Protein AF-A0A2A6KJ51-F1 (afdb_monomer_lite)

Radius of gyration: 18.73 Å; chains: 1; bounding box: 43×30×76 Å

Organism: NCBI:txid1538159

Secondary structure (DSSP, 8-state):
----------------GGGEE-PPPEEE-GGGS-HHHHHHTTT-SS-EEEEEEEEETTTTEEEEEEEEEEETTTTEEEEEEEEEEEEEE-TTT--EEEEEEEPPPEEEE--S-HHHHHHHHHHHHHHTTS--

Structure (mmCIF, N/CA/C/O backbone):
data_AF-A0A2A6KJ51-F1
#
_entry.id   AF-A0A2A6KJ51-F1
#
loop_
_atom_site.group_PDB
_atom_site.id
_atom_site.type_symbol
_atom_site.label_atom_id
_atom_site.label_alt_id
_atom_site.label_comp_id
_atom_site.label_asym_id
_atom_site.label_entity_id
_atom_site.label_seq_id
_atom_site.pdbx_PDB_ins_code
_atom_site.Cartn_x
_atom_site.Cartn_y
_atom_site.Cartn_z
_atom_site.occupancy
_atom_site.B_iso_or_equiv
_atom_site.auth_seq_id
_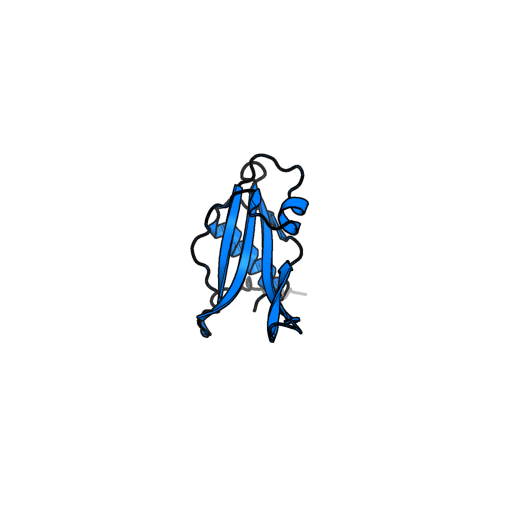atom_site.auth_comp_id
_atom_site.auth_asym_id
_atom_site.auth_atom_id
_atom_site.pdbx_PDB_model_num
ATOM 1 N N . MET A 1 1 ? 26.537 8.061 46.611 1.00 51.66 1 MET A N 1
ATOM 2 C CA . MET A 1 1 ? 25.312 7.758 45.845 1.00 51.66 1 MET A CA 1
ATOM 3 C C . MET A 1 1 ? 24.575 9.058 45.609 1.00 51.66 1 MET A C 1
ATOM 5 O O . MET A 1 1 ? 24.010 9.573 46.560 1.00 51.66 1 MET A O 1
ATOM 9 N N . ARG A 1 2 ? 24.673 9.609 44.398 1.00 47.97 2 ARG A N 1
ATOM 10 C CA . ARG A 1 2 ? 23.762 10.607 43.823 1.00 47.97 2 ARG A CA 1
ATOM 11 C C . ARG A 1 2 ? 23.869 10.452 42.308 1.00 47.97 2 ARG A C 1
ATOM 13 O O . ARG A 1 2 ? 24.831 10.895 41.696 1.00 47.97 2 ARG A O 1
ATOM 20 N N . GLU A 1 3 ? 22.998 9.575 41.831 1.00 53.47 3 GLU A N 1
ATOM 21 C CA . GLU A 1 3 ? 22.223 9.644 40.591 1.00 53.47 3 GLU A CA 1
ATOM 22 C C . GLU A 1 3 ? 22.810 10.503 39.460 1.00 53.47 3 GLU A C 1
ATOM 24 O O . GLU A 1 3 ? 22.751 11.728 39.495 1.00 53.47 3 GLU A O 1
ATOM 29 N N . GLN A 1 4 ? 23.293 9.835 38.412 1.00 49.00 4 GLN A N 1
A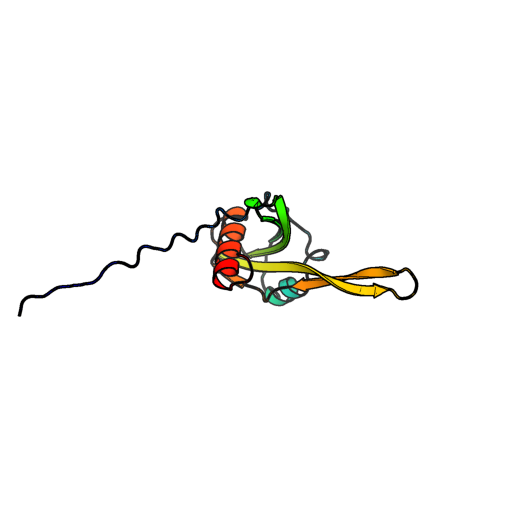TOM 30 C CA . GLN A 1 4 ? 23.180 10.353 37.051 1.00 49.00 4 GLN A CA 1
ATOM 31 C C . GLN A 1 4 ? 22.064 9.558 36.364 1.00 49.00 4 GLN A C 1
ATOM 33 O O . GLN A 1 4 ? 22.213 8.342 36.224 1.00 49.00 4 GLN A O 1
ATOM 38 N N . PRO A 1 5 ? 20.954 10.181 35.942 1.00 50.09 5 PRO A N 1
ATOM 39 C CA . PRO A 1 5 ? 20.121 9.606 34.909 1.00 50.09 5 PRO A CA 1
ATOM 40 C C . PRO A 1 5 ? 20.750 9.991 33.568 1.00 50.09 5 PRO A C 1
ATOM 42 O O . PRO A 1 5 ? 20.695 11.147 33.163 1.00 50.09 5 PRO A O 1
ATOM 45 N N . ILE A 1 6 ? 21.362 9.031 32.878 1.00 52.69 6 ILE A N 1
ATOM 46 C CA . ILE A 1 6 ? 21.555 9.142 31.428 1.00 52.69 6 ILE A CA 1
ATOM 47 C C . ILE A 1 6 ? 20.334 8.462 30.814 1.00 52.69 6 ILE A C 1
ATOM 49 O O . ILE A 1 6 ? 20.373 7.310 30.399 1.00 52.69 6 ILE A O 1
ATOM 53 N N . GLY A 1 7 ? 19.196 9.138 30.925 1.00 54.09 7 GLY A N 1
ATOM 54 C CA . GLY A 1 7 ? 18.021 8.860 30.112 1.00 54.09 7 GLY A CA 1
ATOM 55 C C . GLY A 1 7 ? 18.023 9.891 29.002 1.00 54.09 7 GLY A C 1
ATOM 56 O O . GLY A 1 7 ? 17.238 10.832 29.048 1.00 54.09 7 GLY A O 1
ATOM 57 N N . GLU A 1 8 ? 18.993 9.781 28.097 1.00 46.78 8 GLU A N 1
ATOM 58 C CA . GLU A 1 8 ? 18.956 10.518 26.842 1.00 46.78 8 GLU A CA 1
ATOM 59 C C . GLU A 1 8 ? 17.729 10.002 26.097 1.00 46.78 8 GLU A C 1
ATOM 61 O O . GLU A 1 8 ? 17.610 8.806 25.818 1.00 46.78 8 GLU A O 1
ATOM 66 N N . ALA A 1 9 ? 16.752 10.889 25.934 1.00 51.19 9 ALA A N 1
ATOM 67 C CA . ALA A 1 9 ? 15.609 10.645 25.087 1.00 51.19 9 ALA A CA 1
ATOM 68 C C . ALA A 1 9 ? 16.167 10.315 23.704 1.00 51.19 9 ALA A C 1
ATOM 70 O O . ALA A 1 9 ? 16.864 11.138 23.121 1.00 51.19 9 ALA A O 1
ATOM 71 N N . VAL A 1 10 ? 15.906 9.098 23.227 1.00 55.28 10 VAL A N 1
ATOM 72 C CA . VAL A 1 10 ? 15.963 8.800 21.797 1.00 55.28 10 VAL A CA 1
ATOM 73 C C . VAL A 1 10 ? 15.012 9.805 21.170 1.00 55.28 10 VAL A C 1
ATOM 75 O O . VAL A 1 10 ? 13.801 9.726 21.381 1.00 55.28 10 VAL A O 1
ATOM 78 N N . GLU A 1 11 ? 15.594 10.833 20.563 1.00 46.94 11 GLU A N 1
ATOM 79 C CA . GLU A 1 11 ? 14.884 11.759 19.705 1.00 46.94 11 GLU A CA 1
ATOM 80 C C . GL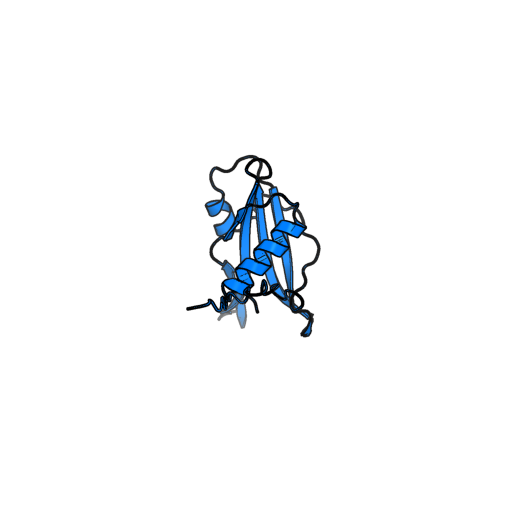U A 1 11 ? 14.140 10.881 18.702 1.00 46.94 11 GLU A C 1
ATOM 82 O O . GLU A 1 11 ? 14.722 9.942 18.156 1.00 46.94 11 GLU A O 1
ATOM 87 N N . ASP A 1 12 ? 12.829 11.100 18.600 1.00 47.88 12 ASP A N 1
ATOM 88 C CA . ASP A 1 12 ? 11.991 10.516 17.560 1.00 47.88 12 ASP A CA 1
ATOM 89 C C . ASP A 1 12 ? 12.762 10.736 16.257 1.00 47.88 12 ASP A C 1
ATOM 91 O O . ASP A 1 12 ? 12.964 11.883 15.851 1.00 47.88 12 ASP A O 1
ATOM 95 N N . ASP A 1 13 ? 13.312 9.662 15.692 1.00 48.41 13 ASP A N 1
ATOM 96 C CA . ASP A 1 13 ? 13.940 9.671 14.378 1.00 48.41 13 ASP A CA 1
ATOM 97 C C . ASP A 1 13 ? 12.766 9.977 13.443 1.00 48.41 13 ASP A C 1
ATOM 99 O O . ASP A 1 13 ? 12.032 9.071 13.047 1.00 48.41 13 ASP A O 1
ATOM 103 N N . GLU A 1 14 ? 12.466 11.271 13.255 1.00 51.53 14 GLU A N 1
ATOM 104 C CA . GLU A 1 14 ? 11.452 11.756 12.328 1.00 51.53 14 GLU A CA 1
ATOM 105 C C . GLU A 1 14 ? 11.843 11.158 10.984 1.00 51.53 14 GLU A C 1
ATOM 107 O O . GLU A 1 14 ? 12.762 11.651 10.331 1.00 51.53 14 GLU A O 1
ATOM 112 N N . LEU A 1 15 ? 11.217 10.027 10.640 1.00 56.84 15 LEU A N 1
ATOM 113 C CA . LEU A 1 15 ? 11.543 9.260 9.451 1.00 56.84 15 LEU A CA 1
ATOM 114 C C . LEU A 1 15 ? 11.485 10.213 8.270 1.00 56.84 15 LEU A C 1
ATOM 116 O O . LEU A 1 15 ? 10.419 10.719 7.908 1.00 56.84 15 LEU A O 1
ATOM 120 N N . ASP A 1 16 ? 12.661 10.491 7.718 1.00 63.69 16 ASP A N 1
ATOM 121 C CA . ASP A 1 16 ? 12.825 11.485 6.679 1.00 63.69 16 ASP A CA 1
ATOM 122 C C . ASP A 1 16 ? 12.277 10.932 5.361 1.00 63.69 16 ASP A C 1
ATOM 124 O O . ASP A 1 16 ? 12.995 10.369 4.537 1.00 63.69 16 ASP A O 1
ATOM 128 N N . LEU A 1 17 ? 10.968 11.087 5.158 1.00 65.19 17 LEU A N 1
ATOM 129 C CA . LEU A 1 17 ? 10.297 10.721 3.912 1.00 65.19 17 LEU A CA 1
ATOM 130 C C . LEU A 1 17 ? 10.616 11.699 2.764 1.00 65.19 17 LEU A C 1
ATOM 132 O O . LEU A 1 17 ? 10.016 11.584 1.697 1.00 65.19 17 LEU A O 1
ATOM 136 N N . THR A 1 18 ? 11.544 12.658 2.924 1.00 67.19 18 THR A N 1
ATOM 137 C CA . THR A 1 18 ? 11.860 13.652 1.875 1.00 67.19 18 THR A CA 1
ATOM 138 C C . THR A 1 18 ? 12.434 13.047 0.591 1.00 67.19 18 THR A C 1
ATOM 140 O O . THR A 1 18 ? 12.446 13.718 -0.444 1.00 67.19 18 THR A O 1
ATOM 143 N N . GLY A 1 19 ? 12.860 11.781 0.620 1.00 79.75 19 GLY A N 1
ATOM 144 C CA . GLY A 1 19 ? 13.300 11.039 -0.562 1.00 79.75 19 GLY A CA 1
ATOM 145 C C . GLY A 1 19 ? 12.169 10.601 -1.500 1.00 79.75 19 GLY A C 1
ATOM 146 O O . GLY A 1 19 ? 12.429 10.347 -2.676 1.00 79.75 19 GLY A O 1
ATOM 147 N N . VAL A 1 20 ? 10.918 10.545 -1.028 1.00 86.19 20 VAL A N 1
ATOM 148 C CA . VAL A 1 20 ? 9.787 10.004 -1.797 1.00 86.19 20 VAL A CA 1
ATOM 149 C C . VAL A 1 20 ? 8.620 10.984 -1.898 1.00 86.19 20 VAL A C 1
ATOM 151 O O . VAL A 1 20 ? 8.282 11.703 -0.964 1.00 86.19 20 VAL A O 1
ATOM 154 N N . MET A 1 21 ? 7.969 10.998 -3.059 1.00 91.00 21 MET A N 1
ATOM 155 C CA . MET A 1 21 ? 6.774 11.793 -3.337 1.00 91.00 21 M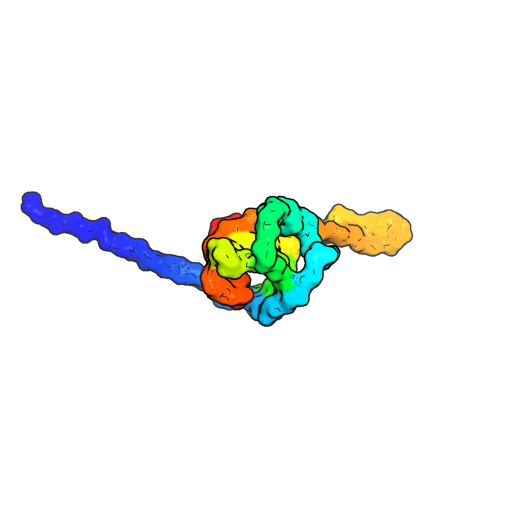ET A CA 1
ATOM 156 C C . MET A 1 21 ? 5.668 10.899 -3.889 1.00 91.00 21 MET A C 1
ATOM 158 O O . MET A 1 21 ? 5.916 9.952 -4.637 1.00 91.00 21 MET A O 1
ATOM 162 N N . TRP A 1 22 ? 4.425 11.245 -3.574 1.00 92.88 22 TRP A N 1
ATOM 163 C CA . TRP A 1 22 ? 3.237 10.664 -4.184 1.00 92.88 22 TRP A CA 1
ATOM 164 C C . TRP A 1 22 ? 2.304 11.772 -4.687 1.00 92.88 22 TRP A C 1
ATOM 166 O O . TRP A 1 22 ? 2.168 12.813 -4.039 1.00 92.88 22 TRP A O 1
ATOM 176 N N . PRO A 1 23 ? 1.638 11.586 -5.839 1.00 91.12 23 PRO A N 1
ATOM 177 C CA . PRO A 1 23 ? 0.475 12.386 -6.175 1.00 91.12 23 PRO A CA 1
ATOM 178 C C . PRO A 1 23 ? -0.714 12.005 -5.270 1.00 91.12 23 PRO A C 1
ATOM 180 O O . PRO A 1 23 ? -0.706 10.928 -4.660 1.00 91.12 23 PRO A O 1
ATOM 183 N N . PRO A 1 24 ? -1.764 12.846 -5.221 1.00 91.25 24 PRO A N 1
ATOM 184 C CA . PRO A 1 24 ? -2.963 12.552 -4.448 1.00 91.25 24 PRO A CA 1
ATOM 185 C C . PRO A 1 24 ? -3.561 11.189 -4.797 1.00 91.25 24 PRO A C 1
ATOM 187 O O . PRO A 1 24 ? -3.618 10.801 -5.970 1.00 91.25 24 PRO A O 1
ATOM 190 N N . GLY A 1 25 ? -4.034 10.480 -3.773 1.00 91.81 25 GLY A N 1
ATOM 191 C CA . GLY A 1 25 ? -4.701 9.195 -3.956 1.00 91.81 25 GLY A CA 1
ATOM 192 C C . GLY A 1 25 ? -5.969 9.320 -4.802 1.00 91.81 25 GLY A C 1
ATOM 193 O O . GLY A 1 25 ? -6.793 10.207 -4.585 1.00 91.81 25 GLY A O 1
ATOM 194 N N . THR A 1 26 ? -6.142 8.412 -5.760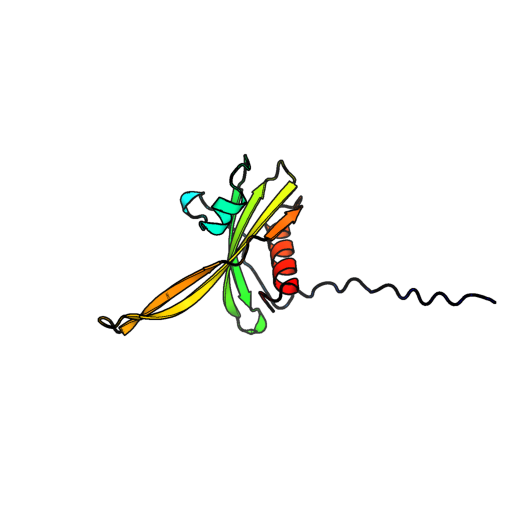 1.00 95.81 26 THR A N 1
ATOM 195 C CA . THR A 1 26 ? -7.365 8.296 -6.568 1.00 95.81 26 THR A CA 1
ATOM 196 C C . THR A 1 26 ? -8.203 7.136 -6.049 1.00 95.81 26 THR A C 1
ATOM 198 O O . THR A 1 26 ? -7.663 6.060 -5.808 1.00 95.81 26 THR A O 1
ATOM 201 N N . GLU A 1 27 ? -9.505 7.347 -5.853 1.00 96.81 27 GLU A N 1
ATOM 202 C CA . GLU A 1 27 ? -10.426 6.273 -5.463 1.00 96.81 27 GLU A CA 1
ATOM 203 C C . GLU A 1 27 ? -10.595 5.275 -6.619 1.00 96.81 27 GLU A C 1
ATOM 205 O O . GLU A 1 27 ? -10.738 5.691 -7.769 1.00 96.81 27 GLU A O 1
ATOM 210 N N . ILE A 1 28 ? -10.562 3.977 -6.315 1.00 96.75 28 ILE A N 1
ATOM 211 C CA . ILE A 1 28 ? -10.667 2.888 -7.300 1.00 96.75 28 ILE A CA 1
ATOM 212 C C . ILE A 1 28 ? -11.803 1.928 -6.949 1.00 96.75 28 ILE A C 1
ATOM 214 O O . ILE A 1 28 ? -12.199 1.797 -5.786 1.00 96.75 28 ILE A O 1
ATOM 218 N N . GLU A 1 29 ? -12.316 1.215 -7.949 1.00 94.56 29 GLU A N 1
ATOM 219 C CA . GLU A 1 29 ? -13.333 0.192 -7.728 1.00 94.56 29 GLU A CA 1
ATOM 220 C C . GLU A 1 29 ? -12.722 -1.104 -7.176 1.00 94.56 29 GLU A C 1
ATOM 222 O O . GLU A 1 29 ? -11.568 -1.450 -7.428 1.00 94.56 29 GLU A O 1
ATOM 227 N N . VAL A 1 30 ? -13.527 -1.898 -6.462 1.00 91.00 30 VAL A N 1
ATOM 228 C CA . VAL A 1 30 ? -13.087 -3.192 -5.903 1.00 91.00 30 VAL A CA 1
ATOM 229 C C . VAL A 1 30 ? -12.578 -4.169 -6.974 1.00 91.00 30 VAL A C 1
ATOM 231 O O . VAL A 1 30 ? -11.756 -5.032 -6.678 1.00 91.00 30 VAL A O 1
ATOM 234 N N . SER A 1 31 ? -13.042 -4.040 -8.222 1.00 92.50 31 SER A N 1
ATOM 235 C CA . SER A 1 31 ? -12.579 -4.837 -9.365 1.00 92.50 31 SER A CA 1
ATOM 236 C C . SER A 1 31 ? -11.148 -4.522 -9.800 1.00 92.50 31 SER A C 1
ATOM 238 O O . SER A 1 31 ? -10.535 -5.347 -10.471 1.00 92.50 31 SER A O 1
ATOM 240 N N . GLU A 1 32 ? -10.624 -3.356 -9.429 1.00 93.44 32 GLU A N 1
ATOM 241 C CA . GLU A 1 32 ? -9.269 -2.894 -9.754 1.00 93.44 32 GLU A CA 1
ATOM 242 C C . GLU A 1 32 ? -8.272 -3.195 -8.621 1.00 93.44 32 GLU A C 1
ATOM 244 O O . GLU A 1 32 ? -7.058 -3.032 -8.770 1.00 93.44 32 GLU A O 1
ATOM 249 N N . VAL A 1 33 ? -8.776 -3.651 -7.471 1.00 94.75 33 VAL A N 1
ATOM 250 C CA . VAL A 1 33 ? -7.964 -3.954 -6.294 1.00 94.75 33 VAL A CA 1
ATOM 251 C C . VAL A 1 33 ? -7.178 -5.242 -6.510 1.00 94.75 33 VAL A C 1
ATOM 253 O O . VAL A 1 33 ? -7.728 -6.306 -6.804 1.00 94.75 33 VAL A O 1
ATOM 256 N N . HIS A 1 34 ? -5.873 -5.170 -6.272 1.00 96.00 34 HIS A N 1
ATOM 257 C CA . HIS A 1 34 ? -4.986 -6.312 -6.345 1.00 96.00 34 HIS A CA 1
ATOM 258 C C . HIS A 1 34 ? -5.410 -7.394 -5.340 1.00 96.00 34 HIS A C 1
ATOM 260 O O . HIS A 1 34 ? -5.742 -7.129 -4.177 1.00 96.00 34 HIS A O 1
ATOM 266 N N . ALA A 1 35 ? -5.345 -8.656 -5.771 1.00 94.69 35 ALA A N 1
ATOM 267 C CA . ALA A 1 35 ? -5.890 -9.789 -5.026 1.00 94.69 35 ALA A CA 1
ATOM 268 C C . ALA A 1 35 ? -5.315 -9.928 -3.603 1.00 94.69 35 ALA A C 1
ATOM 270 O O . ALA A 1 35 ? -6.017 -10.389 -2.700 1.00 94.69 35 ALA A O 1
ATOM 271 N N . SER A 1 36 ? -4.055 -9.534 -3.382 1.00 94.44 36 SER A N 1
ATOM 272 C CA . SER A 1 36 ? -3.437 -9.540 -2.046 1.00 94.44 36 SER A CA 1
ATOM 273 C C . SER A 1 36 ? -4.142 -8.594 -1.075 1.00 94.44 36 SER A C 1
ATOM 275 O O . SER A 1 36 ? -4.406 -8.985 0.062 1.00 94.44 36 SER A O 1
ATOM 277 N N . LEU A 1 37 ? -4.494 -7.384 -1.521 1.00 95.94 37 LEU A N 1
ATOM 278 C CA . LEU A 1 37 ? -5.201 -6.411 -0.693 1.00 95.94 37 LEU A CA 1
ATOM 279 C C . LEU A 1 37 ? -6.650 -6.847 -0.468 1.00 95.94 37 LEU A C 1
ATOM 281 O O . LEU A 1 37 ? -7.102 -6.882 0.674 1.00 95.94 37 LEU A O 1
ATOM 285 N N . ALA A 1 38 ? -7.336 -7.292 -1.526 1.00 94.56 38 ALA A N 1
ATOM 286 C CA . ALA A 1 38 ? -8.706 -7.798 -1.437 1.00 94.56 38 ALA A CA 1
ATOM 287 C C . ALA A 1 38 ? -8.839 -8.954 -0.427 1.00 94.56 38 ALA A C 1
ATOM 289 O O . ALA A 1 38 ? -9.775 -8.995 0.371 1.00 94.56 38 ALA A O 1
ATOM 290 N N . LYS A 1 39 ? -7.868 -9.878 -0.405 1.00 94.31 39 LYS A N 1
ATOM 291 C CA . LYS A 1 39 ? -7.813 -10.960 0.591 1.00 94.31 39 LYS A CA 1
ATOM 292 C C . LYS A 1 39 ? -7.557 -10.442 2.007 1.00 94.31 39 LYS A C 1
ATOM 294 O O . LYS A 1 39 ? -8.113 -10.990 2.954 1.00 94.31 39 LYS A O 1
ATOM 299 N N . ALA A 1 40 ? -6.727 -9.413 2.168 1.00 94.31 40 ALA A N 1
ATOM 300 C CA . ALA A 1 40 ? -6.345 -8.881 3.478 1.00 94.31 40 ALA A CA 1
ATOM 301 C C . ALA A 1 40 ? -7.505 -8.209 4.226 1.00 94.31 40 ALA A C 1
ATOM 303 O O . ALA A 1 40 ? -7.534 -8.240 5.461 1.00 94.31 40 ALA A O 1
ATOM 304 N N . ILE A 1 41 ? -8.440 -7.625 3.475 1.00 93.50 41 ILE A N 1
ATOM 305 C CA . ILE A 1 41 ? -9.626 -6.910 3.973 1.00 93.50 41 ILE A CA 1
ATOM 306 C C . ILE A 1 41 ? -10.914 -7.730 3.859 1.00 93.50 41 ILE A C 1
ATOM 308 O O . ILE A 1 41 ? -12.008 -7.218 4.094 1.00 93.50 41 ILE A O 1
ATOM 312 N N . ALA A 1 42 ? -10.807 -9.016 3.515 1.00 90.19 42 ALA A N 1
ATOM 313 C CA . ALA A 1 42 ? -11.957 -9.904 3.440 1.00 90.19 42 ALA A CA 1
ATOM 314 C C . ALA A 1 42 ? -12.691 -9.943 4.794 1.00 90.19 42 ALA A C 1
ATOM 316 O O . ALA A 1 42 ? -12.164 -10.438 5.789 1.00 90.19 42 ALA A O 1
ATOM 317 N N . GLY A 1 43 ? -13.919 -9.418 4.819 1.00 84.31 43 GLY A N 1
ATOM 318 C CA . GLY A 1 43 ? -14.757 -9.323 6.019 1.00 84.31 43 GLY A CA 1
ATOM 319 C C . GLY A 1 43 ? -14.945 -7.904 6.566 1.00 84.31 43 GLY A C 1
ATOM 320 O O . GLY A 1 43 ? -15.894 -7.691 7.323 1.00 84.31 43 GLY A O 1
ATOM 321 N N . SER A 1 44 ? -14.125 -6.937 6.147 1.00 84.88 44 SER A N 1
ATOM 322 C CA . SER A 1 44 ? -14.338 -5.515 6.441 1.00 84.88 44 SER A CA 1
ATOM 323 C C . SER A 1 44 ? -15.561 -4.976 5.686 1.00 84.88 44 SER A C 1
ATOM 325 O O . SER A 1 44 ? -15.942 -5.496 4.632 1.00 84.88 44 SER A O 1
ATOM 327 N N . ARG A 1 45 ? -16.222 -3.948 6.229 1.00 82.19 45 ARG A N 1
ATOM 328 C CA . ARG A 1 45 ? -17.449 -3.365 5.657 1.00 82.19 45 ARG A CA 1
ATOM 329 C C . ARG A 1 45 ? -17.295 -1.857 5.533 1.00 82.19 45 ARG A C 1
ATOM 331 O O . ARG A 1 45 ? -16.808 -1.228 6.453 1.00 82.19 45 ARG A O 1
ATOM 338 N N . GLY A 1 46 ? -17.773 -1.284 4.427 1.00 84.31 46 GLY A N 1
ATOM 339 C CA . GLY A 1 46 ? -17.675 0.165 4.205 1.00 84.31 46 GLY A CA 1
ATOM 340 C C . GLY A 1 46 ? -16.255 0.644 3.891 1.00 84.31 46 GLY A C 1
ATOM 341 O O . GLY A 1 46 ? -15.937 1.805 4.119 1.00 84.31 46 GLY A O 1
ATOM 342 N N . VAL A 1 47 ? -15.413 -0.252 3.375 1.00 92.94 47 VAL A N 1
ATOM 343 C CA . VAL A 1 47 ? -14.044 0.055 2.959 1.00 92.94 47 VAL A CA 1
ATOM 344 C C . VAL A 1 47 ? -14.060 0.823 1.642 1.00 92.94 47 VAL A C 1
ATOM 346 O O . VAL A 1 47 ? -14.750 0.417 0.705 1.00 92.94 47 VAL A O 1
ATOM 349 N N . ARG A 1 48 ? -13.260 1.887 1.558 1.00 95.44 48 ARG A N 1
ATOM 350 C CA . ARG A 1 48 ? -12.949 2.580 0.299 1.00 95.44 48 ARG A CA 1
ATOM 351 C C . ARG A 1 48 ? -11.535 2.248 -0.145 1.00 95.44 48 ARG A C 1
ATOM 353 O O . ARG A 1 48 ? -10.647 2.095 0.696 1.00 95.44 48 ARG A O 1
ATOM 360 N N . PHE A 1 49 ? -11.336 2.140 -1.452 1.00 96.69 49 PHE A N 1
ATOM 361 C CA . PHE A 1 49 ? -10.058 1.754 -2.032 1.00 96.69 49 PHE A CA 1
ATOM 362 C C . PHE A 1 49 ? -9.422 2.928 -2.752 1.00 96.69 49 PHE A C 1
ATOM 364 O O . PHE A 1 49 ? -10.103 3.664 -3.457 1.00 96.69 49 PHE A O 1
ATOM 371 N N . PHE A 1 50 ? -8.115 3.080 -2.591 1.00 97.31 50 PHE A N 1
ATOM 372 C CA . PHE A 1 50 ? -7.357 4.152 -3.217 1.00 97.31 50 PHE A CA 1
ATOM 373 C C . PHE A 1 50 ? -6.093 3.603 -3.855 1.00 97.31 50 PHE A C 1
ATOM 375 O O . PHE A 1 50 ? -5.498 2.657 -3.338 1.00 97.31 50 PHE A O 1
ATOM 382 N N . ALA A 1 51 ? -5.664 4.230 -4.942 1.00 96.94 51 ALA A N 1
ATOM 383 C CA . ALA A 1 51 ? -4.381 3.970 -5.565 1.00 96.94 51 ALA A CA 1
ATOM 384 C C . ALA A 1 51 ? -3.604 5.264 -5.809 1.00 96.94 51 ALA A C 1
ATOM 386 O O . ALA A 1 51 ? -4.176 6.323 -6.075 1.00 96.94 51 ALA A O 1
ATOM 387 N N . THR A 1 52 ? -2.283 5.164 -5.731 1.00 96.56 52 THR A N 1
ATOM 388 C CA . THR A 1 52 ? -1.354 6.212 -6.162 1.00 96.56 52 THR A CA 1
ATOM 389 C C . THR A 1 52 ? -0.042 5.577 -6.622 1.00 96.56 52 THR A C 1
ATOM 391 O O . THR A 1 52 ? 0.103 4.355 -6.594 1.00 96.56 52 THR A O 1
ATOM 394 N N . ARG A 1 53 ? 0.922 6.391 -7.047 1.00 94.44 53 ARG A N 1
ATOM 395 C CA . ARG A 1 53 ? 2.278 5.953 -7.391 1.00 94.44 53 ARG A CA 1
ATOM 396 C C . ARG A 1 53 ? 3.310 6.595 -6.476 1.00 94.44 53 ARG A C 1
ATOM 398 O O . ARG A 1 53 ? 3.117 7.722 -6.035 1.00 94.44 53 ARG A O 1
ATOM 405 N N . LEU A 1 54 ? 4.417 5.903 -6.249 1.00 93.62 54 LEU A N 1
ATOM 406 C CA . LEU A 1 54 ? 5.588 6.446 -5.574 1.00 93.62 54 LEU A CA 1
ATOM 407 C C . LEU A 1 54 ? 6.632 6.894 -6.587 1.00 93.62 54 LEU A C 1
ATOM 409 O O . LEU A 1 54 ? 6.928 6.196 -7.559 1.00 93.62 54 LEU A O 1
ATOM 413 N N . ILE A 1 55 ? 7.171 8.079 -6.340 1.00 92.25 55 ILE A N 1
ATOM 414 C CA . ILE A 1 55 ? 8.190 8.733 -7.147 1.00 92.25 55 ILE A CA 1
ATOM 415 C C . ILE A 1 55 ? 9.389 8.986 -6.240 1.00 92.25 55 ILE A C 1
ATOM 417 O O . ILE A 1 55 ? 9.246 9.589 -5.177 1.00 92.25 55 ILE A O 1
ATOM 421 N N . ASP A 1 56 ? 10.558 8.529 -6.667 1.00 89.56 56 ASP A N 1
ATOM 422 C CA . ASP A 1 56 ? 11.827 8.910 -6.055 1.00 89.56 56 ASP A CA 1
ATOM 423 C C . ASP A 1 56 ? 12.142 10.359 -6.433 1.00 89.56 56 ASP A C 1
ATOM 425 O O . ASP A 1 56 ? 12.313 10.670 -7.611 1.00 89.56 56 ASP A O 1
ATOM 429 N N . VAL A 1 57 ? 12.199 11.258 -5.451 1.00 88.50 57 VAL A N 1
ATOM 430 C CA . VAL A 1 57 ? 12.384 12.697 -5.698 1.00 88.50 57 VAL A CA 1
ATOM 431 C C . VAL A 1 57 ? 13.747 13.012 -6.329 1.00 88.50 57 VAL A C 1
ATOM 433 O O . VAL A 1 57 ? 13.780 13.802 -7.275 1.00 88.50 57 VAL A O 1
ATOM 436 N N . PRO A 1 58 ? 14.875 12.425 -5.875 1.00 87.06 58 PRO A N 1
ATOM 437 C CA . PRO A 1 58 ? 16.184 12.699 -6.466 1.00 87.06 58 PRO A CA 1
ATOM 438 C C . PRO A 1 58 ? 16.292 12.339 -7.951 1.00 87.06 58 PRO A C 1
ATOM 440 O O . PRO A 1 58 ? 16.968 13.048 -8.700 1.00 87.06 58 PRO A O 1
ATOM 443 N N . SER A 1 59 ? 15.672 11.234 -8.374 1.00 86.25 59 SER A N 1
ATOM 444 C CA . SER A 1 59 ? 15.793 10.714 -9.741 1.00 86.25 59 SER A CA 1
ATOM 445 C C . SER A 1 59 ? 14.564 10.935 -10.624 1.00 86.25 59 SER A C 1
ATOM 447 O O . SER A 1 59 ? 14.631 10.631 -11.815 1.00 86.25 59 SER A O 1
ATOM 449 N N . ASP A 1 60 ? 13.458 11.433 -10.065 1.00 87.25 60 ASP A N 1
ATOM 450 C CA . ASP A 1 60 ? 12.136 11.515 -10.707 1.00 87.25 60 ASP A CA 1
ATOM 451 C C . ASP A 1 60 ? 11.665 10.159 -11.281 1.00 87.25 60 ASP A C 1
ATOM 453 O O . ASP A 1 60 ? 10.886 10.079 -12.234 1.00 87.25 60 ASP A O 1
ATOM 457 N N . CYS A 1 61 ? 12.171 9.053 -10.721 1.00 87.62 61 CYS A N 1
ATOM 458 C CA . CYS A 1 61 ? 11.846 7.712 -11.185 1.00 87.62 61 CYS A CA 1
ATOM 459 C C . CYS A 1 61 ? 10.592 7.184 -10.496 1.00 87.62 61 CYS A C 1
ATOM 461 O O . CYS A 1 61 ? 10.418 7.291 -9.283 1.00 87.62 61 CYS A O 1
ATOM 463 N N . HIS A 1 62 ? 9.740 6.529 -11.279 1.00 90.62 62 HIS A N 1
ATOM 464 C CA . HIS A 1 62 ? 8.638 5.745 -10.743 1.00 90.62 62 HIS A CA 1
ATOM 465 C C . HIS A 1 62 ? 9.189 4.523 -9.996 1.00 90.62 62 HIS A C 1
ATOM 467 O O . HIS A 1 62 ? 9.842 3.673 -10.600 1.00 90.62 62 HIS A O 1
ATOM 473 N N . LEU A 1 63 ? 8.906 4.441 -8.697 1.00 90.56 63 LEU A N 1
ATOM 474 C CA . LEU A 1 63 ? 9.321 3.325 -7.849 1.00 90.56 63 LEU A CA 1
ATOM 475 C C . LEU A 1 63 ? 8.327 2.158 -7.940 1.00 90.56 63 LEU A C 1
ATOM 477 O O . LEU A 1 63 ? 8.729 0.998 -8.036 1.00 90.56 63 LEU A O 1
ATOM 481 N N . GLY A 1 64 ? 7.030 2.468 -7.940 1.00 93.25 64 GLY A N 1
ATOM 482 C CA . GLY A 1 64 ? 5.947 1.490 -7.962 1.00 93.25 64 GLY A CA 1
ATOM 483 C C . GLY A 1 64 ? 4.609 2.112 -7.568 1.00 93.25 64 GLY A C 1
ATOM 484 O O . GLY A 1 64 ? 4.518 3.311 -7.296 1.00 93.25 64 GLY A O 1
ATOM 485 N N . ASN A 1 65 ? 3.564 1.291 -7.506 1.00 95.31 65 ASN A N 1
ATOM 486 C CA . ASN A 1 65 ? 2.214 1.734 -7.165 1.00 95.31 65 ASN A CA 1
ATOM 487 C C . ASN A 1 65 ? 1.842 1.357 -5.733 1.00 95.31 65 ASN A C 1
ATOM 489 O O . ASN A 1 65 ? 2.220 0.303 -5.227 1.00 95.31 65 ASN A O 1
ATOM 493 N N . LEU A 1 66 ? 1.037 2.195 -5.096 1.00 95.88 66 LEU A N 1
ATOM 494 C CA . LEU A 1 66 ? 0.373 1.887 -3.841 1.00 95.88 66 LEU A CA 1
ATOM 495 C C . LEU A 1 66 ? -1.087 1.588 -4.106 1.00 95.88 66 LEU A C 1
ATOM 497 O O . LEU A 1 66 ? -1.746 2.301 -4.861 1.00 95.88 66 LEU A O 1
ATOM 501 N N . GLN A 1 67 ? -1.596 0.572 -3.422 1.00 97.38 67 GLN A N 1
ATOM 502 C CA . GLN A 1 67 ? -3.026 0.397 -3.242 1.00 97.38 67 GLN A CA 1
ATOM 503 C C . GLN A 1 67 ? -3.343 0.328 -1.759 1.00 97.38 67 GLN A C 1
ATOM 505 O O . GLN A 1 67 ? -2.623 -0.302 -0.982 1.00 97.38 67 GLN A O 1
ATOM 510 N N . MET A 1 68 ? -4.444 0.957 -1.375 1.00 96.62 68 MET A N 1
ATOM 511 C CA . MET A 1 68 ? -4.896 1.023 0.000 1.00 96.62 68 MET A CA 1
ATOM 512 C C . MET A 1 68 ? -6.386 0.761 0.110 1.00 96.62 68 MET A C 1
ATOM 514 O O . MET A 1 68 ? -7.161 1.014 -0.806 1.00 96.62 68 MET A O 1
ATOM 518 N N . ALA A 1 69 ? -6.766 0.284 1.280 1.00 97.00 69 ALA A N 1
ATOM 519 C CA . ALA A 1 69 ? -8.117 0.049 1.724 1.00 97.00 69 ALA A CA 1
ATOM 520 C C . ALA A 1 69 ? -8.285 0.761 3.069 1.00 97.00 69 ALA A C 1
ATOM 522 O O . ALA A 1 69 ? -7.547 0.459 4.005 1.00 97.00 69 ALA A O 1
ATOM 523 N N . ILE A 1 70 ? -9.222 1.702 3.164 1.00 95.88 70 ILE A N 1
ATOM 524 C CA . ILE A 1 70 ? -9.474 2.484 4.381 1.00 95.88 70 ILE A CA 1
ATOM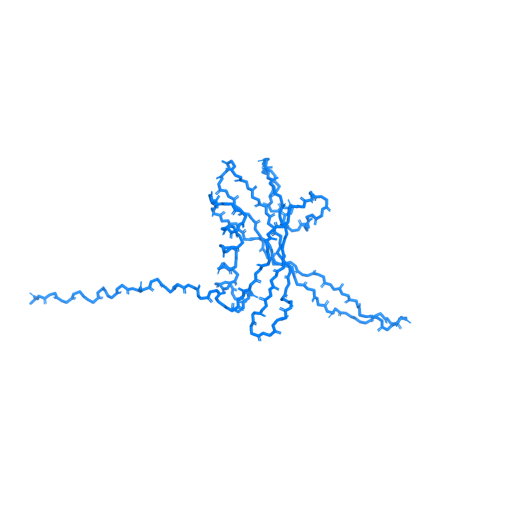 525 C C . ILE A 1 70 ? -10.861 2.134 4.914 1.00 95.88 70 ILE A C 1
ATOM 527 O O . ILE A 1 70 ? -11.862 2.319 4.218 1.00 95.88 70 ILE A O 1
ATOM 531 N N . ASP A 1 71 ? -10.907 1.639 6.149 1.00 93.88 71 ASP A N 1
ATOM 532 C CA . ASP A 1 71 ? -12.120 1.425 6.934 1.00 93.88 71 ASP A CA 1
ATOM 533 C C . ASP A 1 71 ? -12.246 2.561 7.958 1.00 93.88 71 ASP A C 1
ATOM 535 O O . ASP A 1 71 ? -11.732 2.492 9.075 1.00 93.88 71 ASP A O 1
ATOM 539 N N . GLU A 1 72 ? -12.939 3.632 7.569 1.00 88.44 72 GLU A N 1
ATOM 540 C CA . GLU A 1 72 ? -13.159 4.792 8.445 1.00 88.44 72 GLU A CA 1
ATOM 541 C C . GLU A 1 72 ? -13.988 4.451 9.688 1.00 88.44 72 GLU A C 1
ATOM 543 O O . GLU A 1 72 ? -13.919 5.158 10.690 1.00 88.44 72 GLU A O 1
ATOM 548 N N . THR A 1 73 ? -14.785 3.378 9.638 1.00 88.12 73 THR A N 1
ATOM 549 C CA . THR A 1 73 ? -15.623 2.976 10.774 1.00 88.12 73 THR A CA 1
ATOM 550 C C . THR A 1 73 ? -14.783 2.279 11.837 1.00 88.12 73 THR A C 1
ATOM 552 O O . THR A 1 73 ? -14.991 2.501 13.030 1.00 88.12 73 THR A O 1
ATOM 555 N N . ALA A 1 74 ? -13.837 1.440 11.411 1.00 90.00 74 ALA A N 1
ATOM 556 C CA . ALA A 1 74 ? -12.881 0.784 12.294 1.00 90.00 74 ALA A CA 1
ATOM 557 C C . ALA A 1 74 ? -11.708 1.698 12.693 1.00 90.00 74 ALA A C 1
ATOM 559 O O . ALA A 1 74 ? -11.053 1.432 13.699 1.00 90.00 74 ALA A O 1
ATOM 560 N N . GLY A 1 75 ? -11.452 2.769 11.933 1.00 91.88 75 GLY A N 1
ATOM 561 C CA . GLY A 1 75 ? -10.251 3.590 12.090 1.00 91.88 75 GLY A CA 1
ATOM 562 C C . GLY A 1 75 ? -8.991 2.816 11.700 1.00 91.88 75 GLY A C 1
ATOM 563 O O . GLY A 1 75 ? -7.958 2.932 12.359 1.00 91.88 75 GLY A O 1
ATOM 564 N N . GLU A 1 76 ? -9.093 1.972 10.673 1.00 94.44 76 GLU A N 1
ATOM 565 C CA . GLU A 1 76 ? -8.013 1.107 10.205 1.00 94.44 76 GLU A CA 1
ATOM 566 C C . GLU A 1 76 ? -7.771 1.306 8.709 1.00 94.44 76 GLU A C 1
ATOM 568 O O . GLU A 1 76 ? -8.697 1.489 7.918 1.00 94.44 76 GLU A O 1
ATOM 573 N N . ALA A 1 77 ? -6.510 1.202 8.304 1.00 96.19 77 ALA A N 1
ATOM 574 C CA . ALA A 1 77 ? -6.109 1.137 6.913 1.00 96.19 77 ALA A CA 1
ATOM 575 C C . ALA A 1 77 ? -5.269 -0.116 6.651 1.00 96.19 77 ALA A C 1
ATOM 577 O O . ALA A 1 77 ? -4.566 -0.646 7.519 1.00 96.19 77 ALA A O 1
ATOM 578 N N . CYS A 1 78 ? -5.356 -0.602 5.419 1.00 96.88 78 CYS A N 1
ATOM 579 C CA . CYS A 1 78 ? -4.523 -1.672 4.913 1.00 96.88 78 CYS A CA 1
ATOM 580 C C . CYS A 1 78 ? -3.928 -1.268 3.568 1.00 96.88 78 CYS A C 1
ATOM 582 O O . CYS A 1 78 ? -4.665 -0.869 2.673 1.00 96.88 78 CYS A O 1
ATOM 584 N N . GLY A 1 79 ? -2.611 -1.374 3.423 1.00 97.06 79 GLY A N 1
ATOM 585 C CA . GLY A 1 79 ? -1.894 -0.969 2.219 1.00 97.06 79 GLY A CA 1
ATOM 586 C C . GLY A 1 79 ? -0.991 -2.063 1.674 1.00 97.06 79 GLY A C 1
ATOM 587 O O . GLY A 1 79 ? -0.480 -2.894 2.426 1.00 97.06 79 GLY A O 1
ATOM 588 N N . ILE A 1 80 ? -0.788 -2.052 0.363 1.00 97.56 80 ILE A N 1
ATOM 589 C CA . ILE A 1 80 ? 0.219 -2.850 -0.335 1.00 97.56 80 ILE A CA 1
ATOM 590 C C . ILE A 1 80 ? 1.014 -1.956 -1.284 1.00 97.56 80 ILE A C 1
ATOM 592 O O . ILE A 1 80 ? 0.532 -0.914 -1.732 1.00 97.56 80 ILE A O 1
ATOM 596 N N . TYR A 1 81 ? 2.204 -2.425 -1.631 1.00 96.94 81 TYR A N 1
ATOM 597 C CA . TYR A 1 81 ? 3.054 -1.832 -2.649 1.00 96.94 81 TYR A CA 1
ATOM 598 C C . TYR A 1 81 ? 3.258 -2.817 -3.787 1.00 96.94 81 TYR A C 1
ATOM 600 O O . TYR A 1 81 ? 3.468 -4.006 -3.544 1.00 96.94 81 TYR A O 1
ATOM 608 N N . LEU A 1 82 ? 3.140 -2.309 -5.006 1.00 95.94 82 LEU A N 1
ATOM 609 C CA . LEU A 1 82 ? 3.166 -3.050 -6.254 1.00 95.94 82 LEU A CA 1
ATOM 610 C C . LEU A 1 82 ? 4.373 -2.591 -7.066 1.00 95.94 82 LEU A C 1
ATOM 612 O O . LEU A 1 82 ? 4.450 -1.428 -7.472 1.00 95.94 82 LEU A O 1
ATOM 616 N N . THR A 1 83 ? 5.296 -3.507 -7.331 1.00 93.62 83 THR A N 1
ATOM 617 C CA . THR A 1 83 ? 6.412 -3.284 -8.251 1.00 93.62 83 THR A CA 1
ATOM 618 C C . THR A 1 83 ? 6.234 -4.137 -9.489 1.00 93.62 83 THR A C 1
ATOM 620 O O . THR A 1 83 ? 5.711 -5.248 -9.437 1.00 93.62 83 THR A O 1
ATOM 623 N N . THR A 1 84 ? 6.674 -3.620 -10.630 1.00 90.88 84 THR A N 1
ATOM 624 C CA . THR A 1 84 ? 6.690 -4.377 -11.879 1.00 90.88 84 THR A CA 1
ATOM 625 C C . THR A 1 84 ? 8.130 -4.654 -12.262 1.00 90.88 84 THR A C 1
ATOM 627 O O . THR A 1 84 ? 8.944 -3.734 -12.323 1.00 90.88 84 THR A O 1
ATOM 630 N N . HIS A 1 85 ? 8.446 -5.912 -12.543 1.00 88.06 85 HIS A N 1
ATOM 631 C CA . HIS A 1 85 ? 9.761 -6.310 -13.029 1.00 88.06 85 HIS A CA 1
ATOM 632 C C . HIS A 1 85 ? 9.640 -7.209 -14.259 1.00 88.06 85 HIS A C 1
ATOM 634 O O . HIS A 1 85 ? 8.608 -7.834 -14.502 1.00 88.06 85 HIS A O 1
ATOM 640 N N . ILE A 1 86 ? 10.705 -7.256 -15.059 1.00 89.81 86 ILE A N 1
ATOM 641 C CA . ILE A 1 86 ? 10.796 -8.166 -16.203 1.00 89.81 86 ILE A CA 1
ATOM 642 C C . ILE A 1 86 ? 11.155 -9.544 -15.652 1.00 89.81 86 ILE A C 1
ATOM 644 O O . ILE A 1 86 ? 12.238 -9.719 -15.095 1.00 89.81 86 ILE A O 1
ATOM 648 N N . ALA A 1 87 ? 10.243 -10.502 -15.786 1.00 88.69 87 ALA A N 1
ATOM 649 C CA . ALA A 1 87 ? 10.477 -11.877 -15.360 1.00 88.69 87 ALA A CA 1
ATOM 650 C C . ALA A 1 87 ? 11.117 -12.720 -16.467 1.00 88.69 87 ALA A C 1
ATOM 652 O O . ALA A 1 87 ? 11.914 -13.607 -16.171 1.00 88.69 87 ALA A O 1
ATOM 653 N N . ASP A 1 88 ? 10.775 -12.441 -17.727 1.00 91.06 88 ASP A N 1
ATOM 654 C CA . ASP A 1 88 ? 11.300 -13.163 -18.885 1.00 91.06 88 ASP A CA 1
ATOM 655 C C . ASP A 1 88 ? 11.222 -12.311 -20.164 1.00 91.06 88 ASP A C 1
ATOM 657 O O . ASP A 1 88 ? 10.703 -11.192 -20.155 1.00 91.06 88 ASP A O 1
ATOM 661 N N . LEU A 1 89 ? 11.725 -12.849 -21.270 1.00 93.50 89 LEU A N 1
ATOM 662 C CA . LEU A 1 89 ? 11.506 -12.342 -22.621 1.00 93.50 89 LEU A CA 1
ATOM 663 C C . LEU A 1 89 ? 10.684 -13.368 -23.399 1.00 93.50 89 LEU A C 1
ATOM 665 O O . LEU A 1 89 ? 11.049 -14.541 -23.465 1.00 93.50 89 LEU A O 1
ATOM 669 N N . ASP A 1 90 ? 9.591 -12.922 -24.009 1.00 91.75 90 ASP A N 1
ATOM 670 C CA . ASP A 1 90 ? 8.782 -13.769 -24.871 1.00 91.75 90 ASP A CA 1
ATOM 671 C C . ASP A 1 90 ? 9.638 -14.288 -26.034 1.00 91.75 90 ASP A C 1
ATOM 673 O O . ASP A 1 90 ? 10.264 -13.521 -26.768 1.00 91.75 90 ASP A O 1
ATOM 677 N N . ALA A 1 91 ? 9.705 -15.610 -26.185 1.00 90.31 91 ALA A N 1
ATOM 678 C CA . ALA A 1 91 ? 10.600 -16.239 -27.149 1.00 90.31 91 ALA A CA 1
ATOM 679 C C . ALA A 1 91 ? 10.155 -16.042 -28.610 1.00 90.31 91 ALA A C 1
ATOM 681 O O . ALA A 1 91 ? 10.971 -16.216 -29.518 1.00 90.31 91 ALA A O 1
ATOM 682 N N . GLU A 1 92 ? 8.884 -15.707 -28.849 1.00 91.94 92 GLU A N 1
ATOM 683 C CA . GLU A 1 92 ? 8.324 -15.519 -30.187 1.00 91.94 92 GLU A CA 1
ATOM 684 C C . GLU A 1 92 ? 8.374 -14.050 -30.624 1.00 91.94 92 GLU A C 1
ATOM 686 O O . GLU A 1 92 ? 8.717 -13.763 -31.773 1.00 91.94 92 GLU A O 1
ATOM 691 N N . THR A 1 93 ? 8.068 -13.114 -29.723 1.00 91.88 93 THR A N 1
ATOM 692 C CA . THR A 1 93 ? 8.001 -11.674 -30.019 1.00 91.88 93 THR A CA 1
ATOM 693 C C . THR A 1 93 ? 9.247 -10.906 -29.583 1.00 91.88 93 THR A C 1
ATOM 695 O O . THR A 1 93 ? 9.521 -9.829 -30.116 1.00 91.88 93 THR A O 1
ATOM 698 N N . GLY A 1 94 ? 10.029 -11.451 -28.648 1.00 90.69 94 GLY A N 1
ATOM 699 C CA . GLY A 1 94 ? 11.155 -10.768 -28.012 1.00 90.69 94 GLY A CA 1
ATOM 700 C C . GLY A 1 94 ? 10.734 -9.681 -27.018 1.00 90.69 94 GLY A C 1
ATOM 701 O O . GLY A 1 94 ? 11.584 -8.906 -26.575 1.00 90.69 94 GLY A O 1
ATOM 702 N N . GLU A 1 95 ? 9.444 -9.582 -26.687 1.00 93.38 95 GLU A N 1
ATOM 703 C CA . GLU A 1 95 ? 8.923 -8.572 -25.765 1.00 93.38 95 GLU A CA 1
ATOM 704 C C . GLU A 1 95 ? 9.131 -8.978 -24.298 1.00 93.38 95 GLU A C 1
ATOM 706 O O . GLU A 1 95 ? 9.086 -10.162 -23.964 1.00 93.38 95 GLU A O 1
ATOM 711 N N . PRO A 1 96 ? 9.355 -8.015 -23.386 1.00 91.12 96 PRO A N 1
ATOM 712 C CA . PRO A 1 96 ? 9.499 -8.317 -21.970 1.00 91.12 96 PRO A CA 1
ATOM 713 C C . PRO A 1 96 ? 8.182 -8.807 -21.368 1.00 91.12 96 PRO A C 1
ATOM 715 O O . PRO A 1 96 ? 7.153 -8.134 -21.435 1.00 91.12 96 PRO A O 1
ATOM 718 N N . VAL A 1 97 ? 8.245 -9.952 -20.694 1.00 92.12 97 VAL A N 1
ATOM 719 C CA . VAL A 1 97 ? 7.165 -10.457 -19.852 1.00 92.12 97 VAL A CA 1
ATOM 720 C C . VAL A 1 97 ? 7.257 -9.753 -18.504 1.00 92.12 97 VAL A C 1
ATOM 722 O O . VAL A 1 97 ? 8.160 -10.009 -17.704 1.00 92.12 97 VAL A O 1
ATOM 725 N N . LEU A 1 98 ? 6.325 -8.835 -18.269 1.00 90.19 98 LEU A N 1
ATOM 726 C CA . LEU A 1 98 ? 6.229 -8.080 -17.027 1.00 90.19 98 LEU A CA 1
ATOM 727 C C . LEU A 1 98 ? 5.442 -8.868 -15.981 1.00 90.19 98 LEU A C 1
ATOM 729 O O . LEU A 1 98 ? 4.350 -9.366 -16.256 1.00 90.19 98 LEU A O 1
ATOM 733 N N . VAL A 1 99 ? 5.984 -8.938 -14.771 1.00 90.00 99 VAL A N 1
ATOM 734 C CA . VAL A 1 99 ? 5.314 -9.509 -13.604 1.00 90.00 99 VAL A CA 1
ATOM 735 C C . VAL A 1 99 ? 5.165 -8.428 -12.549 1.00 90.00 99 VAL A C 1
ATOM 737 O O . VAL A 1 99 ? 6.102 -7.685 -12.255 1.00 90.00 99 VAL A O 1
ATOM 740 N N . GLU A 1 100 ? 3.959 -8.341 -11.999 1.00 92.31 100 GLU A N 1
ATOM 741 C CA . GLU A 1 100 ? 3.663 -7.505 -10.845 1.00 92.31 100 GLU A CA 1
ATOM 742 C C . GLU A 1 100 ? 3.886 -8.307 -9.560 1.00 92.31 100 GLU A C 1
ATOM 744 O O . GLU A 1 100 ? 3.383 -9.423 -9.405 1.00 92.31 100 GLU A O 1
ATOM 749 N N . GLU A 1 101 ? 4.642 -7.730 -8.635 1.00 93.25 101 GLU A N 1
ATOM 750 C CA . GLU A 1 101 ? 4.887 -8.278 -7.311 1.00 93.25 101 GLU A CA 1
ATOM 751 C C . GLU A 1 101 ? 4.289 -7.352 -6.256 1.00 93.25 101 GLU A C 1
ATOM 753 O O . GLU A 1 101 ? 4.559 -6.152 -6.222 1.00 93.25 101 GLU A O 1
ATOM 758 N N . ALA A 1 102 ? 3.474 -7.932 -5.377 1.00 95.38 102 ALA A N 1
ATOM 759 C CA . ALA A 1 102 ? 2.888 -7.225 -4.253 1.00 95.38 102 ALA A CA 1
ATOM 760 C C . ALA A 1 102 ? 3.635 -7.544 -2.961 1.00 95.38 102 ALA A C 1
ATOM 762 O O . ALA A 1 102 ? 3.856 -8.714 -2.627 1.00 95.38 102 ALA A O 1
ATOM 763 N N . THR A 1 103 ? 3.910 -6.515 -2.166 1.00 95.75 103 THR A N 1
ATOM 764 C CA . THR A 1 103 ? 4.335 -6.705 -0.781 1.00 95.75 103 THR A CA 1
ATOM 765 C C . THR A 1 103 ? 3.246 -7.387 0.045 1.00 95.75 103 THR A C 1
ATOM 767 O O . THR A 1 103 ? 2.067 -7.475 -0.329 1.00 95.75 103 THR A O 1
ATOM 770 N N . ARG A 1 104 ? 3.635 -7.892 1.221 1.00 95.06 104 ARG A N 1
ATOM 771 C CA . ARG A 1 104 ? 2.642 -8.321 2.207 1.00 95.06 104 ARG A CA 1
ATOM 772 C C . ARG A 1 104 ? 1.801 -7.110 2.638 1.00 95.06 104 ARG A C 1
ATOM 774 O O . ARG A 1 104 ? 2.363 -6.032 2.801 1.00 95.06 104 ARG A O 1
ATOM 781 N N . PRO A 1 105 ? 0.493 -7.287 2.886 1.00 96.25 105 PRO A N 1
ATOM 782 C CA . PRO A 1 105 ? -0.356 -6.198 3.348 1.00 96.25 105 PRO A CA 1
ATOM 783 C C . PRO A 1 105 ? 0.111 -5.637 4.692 1.00 96.25 105 PRO A C 1
ATOM 785 O O . PRO A 1 105 ? 0.254 -6.378 5.668 1.00 96.25 105 PRO A O 1
ATOM 788 N N . PHE A 1 106 ? 0.285 -4.323 4.750 1.00 96.75 106 PHE A N 1
ATOM 789 C CA . PHE A 1 106 ? 0.531 -3.574 5.974 1.00 96.75 106 PHE A CA 1
ATOM 790 C C . PHE A 1 106 ? -0.812 -3.157 6.554 1.00 96.75 106 PHE A C 1
ATOM 792 O O . PHE A 1 106 ? -1.583 -2.485 5.878 1.00 96.75 106 PHE A O 1
ATOM 799 N N . LYS A 1 107 ? -1.110 -3.563 7.790 1.00 95.56 107 LYS A N 1
ATOM 800 C CA . LYS A 1 107 ? -2.306 -3.128 8.525 1.00 95.56 107 LYS A CA 1
ATOM 801 C C . LYS A 1 107 ? -1.907 -2.148 9.608 1.00 95.56 107 LYS A C 1
ATOM 803 O O . LYS A 1 107 ? -0.919 -2.384 10.306 1.00 95.56 107 LYS A O 1
ATOM 808 N N . PHE A 1 108 ? -2.656 -1.064 9.741 1.00 95.06 108 PHE A N 1
ATOM 809 C CA . PHE A 1 108 ? -2.338 -0.023 10.702 1.00 95.06 108 PHE A CA 1
ATOM 810 C C . PHE A 1 108 ? -3.561 0.813 11.081 1.00 95.06 108 PHE A C 1
ATOM 812 O O . PHE A 1 108 ? -4.492 0.924 10.283 1.00 95.06 108 PHE A O 1
ATOM 819 N N . PRO A 1 109 ? -3.573 1.393 12.294 1.00 94.19 109 PRO A N 1
ATOM 820 C CA . PRO A 1 109 ? -4.593 2.363 12.661 1.00 94.19 109 PRO A CA 1
ATOM 821 C C . PRO A 1 109 ? -4.474 3.591 11.757 1.00 94.19 109 PRO A C 1
ATOM 823 O O . PRO A 1 109 ? -3.369 4.053 11.479 1.00 94.19 109 PRO A O 1
ATOM 826 N N . CYS A 1 110 ? -5.607 4.110 11.304 1.00 92.00 110 CYS A N 1
ATOM 827 C CA . CYS A 1 110 ? -5.674 5.313 10.495 1.00 92.00 110 CYS A CA 1
ATOM 828 C C . CYS A 1 110 ? -6.974 6.055 10.798 1.00 92.00 110 CYS A C 1
ATOM 830 O O . CYS A 1 110 ? -8.070 5.539 10.579 1.00 92.00 110 CYS A O 1
ATOM 832 N N . THR A 1 111 ? -6.832 7.262 11.337 1.00 88.00 111 THR A N 1
ATOM 833 C CA . THR A 1 111 ? -7.958 8.156 11.628 1.00 88.00 111 THR A CA 1
ATOM 834 C C . THR A 1 111 ? -7.968 9.380 10.724 1.00 88.00 111 THR A C 1
ATOM 836 O O . THR A 1 111 ? -9.009 10.023 10.595 1.00 88.00 111 THR A O 1
ATOM 839 N N . GLY A 1 112 ? -6.836 9.705 10.095 1.00 79.00 112 GLY A N 1
ATOM 840 C CA . GLY A 1 112 ? -6.799 10.662 9.002 1.00 79.00 112 GLY A CA 1
ATOM 841 C C . GLY A 1 112 ? -7.304 10.091 7.687 1.00 79.00 112 GLY A C 1
ATOM 842 O O . GLY A 1 112 ? -7.512 8.892 7.518 1.00 79.00 112 GLY A O 1
ATOM 843 N N . GLY A 1 113 ? -7.532 10.991 6.735 1.00 88.25 113 GLY A N 1
ATOM 844 C CA . GLY A 1 113 ? -7.932 10.619 5.383 1.00 88.25 113 GLY A CA 1
ATOM 845 C C . GLY A 1 113 ? -6.803 9.954 4.587 1.00 88.25 113 GLY A C 1
ATOM 846 O O . GLY A 1 113 ? -5.759 9.571 5.109 1.00 88.25 113 GLY A O 1
ATOM 847 N N . VAL A 1 114 ? -7.004 9.875 3.273 1.00 91.81 114 VAL A N 1
ATOM 848 C CA . VAL A 1 114 ? -6.119 9.168 2.331 1.00 91.81 114 VAL A CA 1
ATOM 849 C C . VAL A 1 114 ? -4.656 9.612 2.419 1.00 91.81 114 VAL A C 1
ATOM 851 O O . VAL A 1 114 ? -3.776 8.762 2.402 1.00 91.81 114 VAL A O 1
ATOM 854 N N . GLU A 1 115 ? -4.384 10.909 2.561 1.00 92.25 115 GLU A N 1
ATOM 855 C CA . GLU A 1 115 ? -3.007 11.425 2.623 1.00 92.25 115 GLU A CA 1
ATOM 856 C C . GLU A 1 115 ? -2.253 10.964 3.878 1.00 92.25 115 GLU A C 1
ATOM 858 O O . GLU A 1 115 ? -1.085 10.589 3.794 1.00 92.25 115 GLU A O 1
ATOM 863 N N . GLU A 1 116 ? -2.926 10.920 5.034 1.00 91.62 116 GLU A N 1
ATOM 864 C CA . GLU A 1 116 ? -2.334 10.379 6.264 1.00 91.62 116 GLU A CA 1
ATOM 865 C C . GLU A 1 116 ? -2.078 8.878 6.106 1.00 91.62 116 GLU A C 1
ATOM 867 O O . GLU A 1 116 ? -0.997 8.396 6.437 1.00 91.62 116 GLU A O 1
ATOM 872 N N . ALA A 1 117 ? -3.030 8.150 5.514 1.00 94.31 117 ALA A N 1
ATOM 873 C CA . ALA A 1 117 ? -2.873 6.728 5.237 1.00 94.31 117 ALA A CA 1
ATOM 874 C C . ALA A 1 117 ? -1.691 6.433 4.293 1.00 94.31 117 ALA A C 1
ATOM 876 O O . ALA A 1 117 ? -0.948 5.484 4.549 1.00 94.31 117 ALA A O 1
ATOM 877 N N . ILE A 1 118 ? -1.488 7.239 3.240 1.00 93.56 118 ILE A N 1
ATOM 878 C CA . ILE A 1 118 ? -0.341 7.093 2.329 1.00 93.56 118 ILE A CA 1
ATOM 879 C C . ILE A 1 118 ? 0.961 7.361 3.086 1.00 93.56 118 ILE A C 1
ATOM 881 O O . ILE A 1 118 ? 1.868 6.535 3.028 1.00 93.56 118 ILE A O 1
ATOM 885 N N . SER A 1 119 ? 1.035 8.458 3.846 1.00 92.88 119 SER A N 1
ATOM 886 C CA . SER A 1 119 ? 2.224 8.806 4.634 1.00 92.88 119 SER A CA 1
ATOM 887 C C . SER A 1 119 ? 2.600 7.694 5.625 1.00 92.88 119 SER A C 1
ATOM 889 O O . SER A 1 119 ? 3.734 7.217 5.627 1.00 92.88 119 SER A O 1
ATOM 891 N N . SER A 1 120 ? 1.632 7.190 6.401 1.00 93.56 120 SER A N 1
ATOM 892 C CA . SER A 1 120 ? 1.850 6.089 7.351 1.00 93.56 120 SER A CA 1
ATOM 893 C C . SER A 1 120 ? 2.227 4.768 6.676 1.00 93.56 120 SER A C 1
ATOM 895 O O . SER A 1 120 ? 2.938 3.948 7.264 1.00 93.56 120 SER A O 1
ATOM 897 N N . LEU A 1 121 ? 1.744 4.519 5.456 1.00 94.62 121 LEU A N 1
ATOM 898 C CA . LEU A 1 121 ? 2.159 3.358 4.677 1.00 94.62 121 LEU A CA 1
ATOM 899 C C . LEU A 1 121 ? 3.610 3.509 4.206 1.00 94.62 121 LEU A C 1
ATOM 901 O O . LEU A 1 121 ? 4.377 2.560 4.363 1.00 94.62 121 LEU A O 1
ATOM 905 N N . CYS A 1 122 ? 3.989 4.678 3.677 1.00 92.44 122 CYS A N 1
ATOM 906 C CA . CYS A 1 122 ? 5.366 5.001 3.283 1.00 92.44 122 CYS A CA 1
ATOM 907 C C . CYS A 1 122 ? 6.335 4.775 4.441 1.00 92.44 122 CYS A C 1
ATOM 909 O O . CYS A 1 122 ? 7.271 3.994 4.303 1.00 92.44 122 CYS A O 1
ATOM 911 N N . GLU A 1 123 ? 6.030 5.334 5.610 1.00 92.38 123 GLU A N 1
ATOM 912 C CA . GLU A 1 123 ? 6.808 5.151 6.836 1.00 92.38 123 GLU A CA 1
ATOM 913 C C . GLU A 1 123 ? 7.039 3.664 7.165 1.00 92.38 123 GLU A C 1
ATOM 915 O O . GLU A 1 123 ? 8.162 3.218 7.409 1.00 92.38 123 GLU A O 1
ATOM 920 N N . LYS A 1 124 ? 5.980 2.847 7.102 1.00 92.69 124 LYS A N 1
ATOM 921 C CA . LYS A 1 124 ? 6.068 1.402 7.371 1.00 92.69 124 LYS A CA 1
ATOM 922 C C . LYS A 1 124 ? 6.893 0.656 6.338 1.00 92.69 124 LYS A C 1
ATOM 924 O O . LYS A 1 124 ? 7.551 -0.322 6.689 1.00 92.69 124 LYS A O 1
ATOM 929 N N . MET A 1 125 ? 6.835 1.075 5.081 1.00 92.81 125 MET A N 1
ATOM 930 C CA . MET A 1 125 ? 7.620 0.472 4.012 1.00 92.81 125 MET A CA 1
ATOM 931 C C . MET A 1 125 ? 9.098 0.832 4.133 1.00 92.81 125 MET A C 1
ATOM 933 O O . MET A 1 125 ? 9.922 -0.067 3.977 1.00 92.81 125 MET A O 1
ATOM 937 N N . THR A 1 126 ? 9.433 2.074 4.489 1.00 90.88 126 THR A N 1
ATOM 938 C CA . THR A 1 126 ? 10.811 2.487 4.796 1.00 90.88 126 THR A CA 1
ATOM 939 C C . THR A 1 126 ? 11.354 1.688 5.983 1.00 90.88 126 THR A C 1
ATOM 941 O O . THR A 1 126 ? 12.394 1.042 5.875 1.00 90.88 126 THR A O 1
ATOM 944 N N . LEU A 1 127 ? 10.592 1.585 7.080 1.00 90.56 127 LEU A N 1
ATOM 945 C CA . LEU A 1 127 ? 10.966 0.763 8.243 1.00 90.56 127 LEU A CA 1
ATOM 946 C C . LEU A 1 127 ? 11.131 -0.728 7.914 1.00 90.56 127 LEU A C 1
ATOM 948 O O . LEU A 1 127 ? 11.937 -1.423 8.532 1.00 90.56 127 LEU A O 1
ATOM 952 N N . ALA A 1 128 ? 10.360 -1.237 6.954 1.00 90.06 128 ALA A N 1
ATOM 953 C CA . ALA A 1 128 ? 10.463 -2.612 6.480 1.00 90.06 128 ALA A CA 1
ATOM 954 C C . ALA A 1 128 ? 11.570 -2.817 5.427 1.00 90.06 128 ALA A C 1
ATOM 956 O O . ALA A 1 128 ? 11.765 -3.951 4.985 1.00 90.06 128 ALA A O 1
ATOM 957 N N . GLY A 1 129 ? 12.276 -1.757 5.016 1.00 89.50 129 GLY A N 1
ATOM 958 C CA . GLY A 1 129 ? 13.294 -1.791 3.964 1.00 89.50 129 GLY A CA 1
ATOM 959 C C . GLY A 1 129 ? 12.737 -2.098 2.570 1.00 89.50 129 GLY A C 1
ATOM 960 O O . GLY A 1 129 ? 13.452 -2.642 1.731 1.00 89.50 129 GLY A O 1
ATOM 961 N N . VAL A 1 130 ? 11.450 -1.821 2.338 1.00 89.38 130 VAL A N 1
ATOM 962 C CA . VAL A 1 130 ? 10.772 -2.012 1.044 1.00 89.38 130 VAL A CA 1
ATOM 963 C C . VAL A 1 130 ? 11.099 -0.870 0.086 1.00 89.38 130 VAL A C 1
ATOM 965 O O . VAL A 1 130 ? 11.314 -1.105 -1.101 1.00 89.38 130 VAL A O 1
ATOM 968 N N . ILE A 1 131 ? 11.116 0.354 0.607 1.00 84.69 131 ILE A N 1
ATOM 969 C CA . ILE A 1 131 ? 11.512 1.570 -0.106 1.00 84.69 131 ILE A CA 1
ATOM 970 C C . ILE A 1 131 ? 12.657 2.236 0.673 1.00 84.69 131 ILE A C 1
ATOM 972 O O . ILE A 1 131 ? 12.793 1.941 1.866 1.00 84.69 131 ILE A O 1
ATOM 976 N N . PRO A 1 132 ? 13.508 3.037 0.004 1.00 71.94 132 PRO A N 1
ATOM 977 C CA . PRO A 1 132 ? 14.610 3.740 0.657 1.00 71.94 132 PRO A CA 1
ATOM 978 C C . PRO A 1 132 ? 14.154 4.709 1.754 1.00 71.94 132 PRO A C 1
ATOM 980 O O . PRO A 1 132 ? 12.966 5.115 1.762 1.00 71.94 132 PRO A O 1
#

Sequence (132 aa):
MREQPIGEAVEDDELDLTGVMWPPGTEIEVSEVHASLAKAIAGSRGVRFFATRLIDVPSDCHLGNLQMAIDETAGEACGIYLTTHIADLDAETGEPVLVEEATRPFKFPCTGGVEEAISSLCEKMTLAGVIP

Foldseek 3Di:
DDDDPPPPPPDPPPPPCVQKDKDDWDWDDPVPDDPLQCVVCVPAPPKTKTKIWIAGPVVRDTQFMKIKIDRLVVQKMKIKTKDKDFPDADPPPRHTDIDIDIDHIDMDGHNDDPVSVVVVVSVVCVVVVVDD

pLDDT: mean 86.77, std 14.02, range [46.78, 97.56]